Protein AF-A0A955NFL2-F1 (afdb_monomer_lite)

pLDDT: mean 95.6, std 3.99, range [69.06, 98.69]

Structure (mmCIF, N/CA/C/O backbone):
data_AF-A0A955NFL2-F1
#
_entry.id   AF-A0A955NFL2-F1
#
loop_
_atom_site.group_PDB
_atom_site.id
_atom_site.type_symbol
_atom_site.label_atom_id
_atom_site.label_alt_id
_atom_site.label_comp_id
_atom_site.label_asym_id
_atom_site.label_entity_id
_atom_site.label_seq_id
_atom_site.pdbx_PDB_ins_code
_atom_site.Cartn_x
_atom_site.Cartn_y
_atom_site.Cartn_z
_atom_site.occupancy
_atom_site.B_iso_or_equiv
_atom_site.auth_seq_id
_atom_site.auth_comp_id
_atom_site.auth_asym_id
_atom_site.auth_atom_id
_atom_site.pdbx_PDB_model_num
ATOM 1 N N . MET A 1 1 ? -1.164 12.944 25.080 1.00 69.06 1 MET A N 1
ATOM 2 C CA . MET A 1 1 ? -1.654 11.627 24.609 1.00 69.06 1 MET A CA 1
ATOM 3 C C . MET A 1 1 ? -0.632 10.561 24.955 1.00 69.06 1 MET A C 1
ATOM 5 O O . MET A 1 1 ? 0.547 10.793 24.723 1.00 69.06 1 MET A O 1
ATOM 9 N N . LYS A 1 2 ? -1.054 9.417 25.502 1.00 92.75 2 LYS A N 1
ATOM 10 C CA . LYS A 1 2 ? -0.203 8.223 25.610 1.00 92.75 2 LYS A CA 1
ATOM 11 C C . LYS A 1 2 ? -0.662 7.240 24.539 1.00 92.75 2 LYS A C 1
ATOM 13 O O . LYS A 1 2 ? -1.791 6.767 24.600 1.00 92.75 2 LYS A O 1
ATOM 18 N N . TRP A 1 3 ? 0.185 6.985 23.548 1.00 95.19 3 TRP A N 1
ATOM 19 C CA . TRP A 1 3 ? -0.109 6.004 22.507 1.00 95.19 3 TRP A CA 1
ATOM 20 C C . TRP A 1 3 ? -0.064 4.590 23.087 1.00 95.19 3 TRP A C 1
ATOM 22 O O . TRP A 1 3 ? 0.874 4.236 23.802 1.00 95.19 3 TRP A O 1
ATOM 32 N N . LYS A 1 4 ? -1.070 3.776 22.755 1.00 95.25 4 LYS A N 1
ATOM 33 C CA . LYS A 1 4 ? -1.085 2.335 23.025 1.00 95.25 4 LYS A CA 1
ATOM 34 C C . LYS A 1 4 ? -0.880 1.600 21.703 1.00 95.25 4 LYS A C 1
ATOM 36 O O . LYS A 1 4 ? -1.677 1.758 20.785 1.00 95.25 4 LYS A O 1
ATOM 41 N N . LYS A 1 5 ? 0.173 0.786 21.606 1.00 94.75 5 LYS A N 1
ATOM 42 C CA . LYS A 1 5 ? 0.406 -0.081 20.442 1.00 94.75 5 LYS A CA 1
ATOM 43 C C . LYS A 1 5 ? -0.625 -1.213 20.449 1.00 94.75 5 LYS A C 1
ATOM 45 O O . LYS A 1 5 ? -0.652 -1.991 21.398 1.00 94.75 5 LYS A O 1
ATOM 50 N N . LEU A 1 6 ? -1.465 -1.285 19.415 1.00 94.69 6 LEU A N 1
ATOM 51 C CA . LEU A 1 6 ? -2.535 -2.289 19.315 1.00 94.69 6 LEU A CA 1
ATOM 52 C C . LEU A 1 6 ? -2.129 -3.550 18.543 1.00 94.69 6 LEU A C 1
ATOM 54 O O . LEU A 1 6 ? -2.752 -4.588 18.723 1.00 94.69 6 LEU A O 1
ATOM 58 N N . GLY A 1 7 ? -1.064 -3.489 17.744 1.00 94.81 7 GLY A N 1
ATOM 59 C CA . GLY A 1 7 ? -0.562 -4.637 16.991 1.00 94.81 7 GLY A CA 1
ATOM 60 C C . GLY A 1 7 ? -0.263 -4.291 15.540 1.00 94.81 7 GLY A C 1
ATOM 61 O O . GLY A 1 7 ? -0.219 -3.116 15.176 1.00 94.81 7 GLY A O 1
ATOM 62 N N . ASN A 1 8 ? -0.015 -5.326 14.740 1.00 95.12 8 ASN A N 1
ATOM 63 C CA . ASN A 1 8 ? 0.174 -5.211 13.300 1.00 95.12 8 ASN A CA 1
ATOM 64 C C . ASN A 1 8 ? -1.150 -5.502 12.581 1.00 95.12 8 ASN A C 1
ATOM 66 O O . ASN A 1 8 ? -1.747 -6.545 12.831 1.00 95.12 8 ASN A O 1
ATOM 70 N N . LEU A 1 9 ? -1.585 -4.607 11.692 1.00 96.50 9 LEU A N 1
ATOM 71 C CA . LEU A 1 9 ? -2.803 -4.804 10.896 1.00 96.50 9 LEU A CA 1
ATOM 72 C C . LEU A 1 9 ? -2.529 -5.638 9.644 1.00 96.50 9 LEU A C 1
ATOM 74 O O . LEU A 1 9 ? -3.346 -6.474 9.260 1.00 96.50 9 LEU A O 1
ATOM 78 N N . TYR A 1 10 ? -1.373 -5.412 9.020 1.00 96.62 10 TYR A N 1
ATOM 79 C CA . TYR A 1 10 ? -1.005 -6.025 7.756 1.00 96.62 10 TYR A CA 1
ATOM 80 C C . TYR A 1 10 ? 0.513 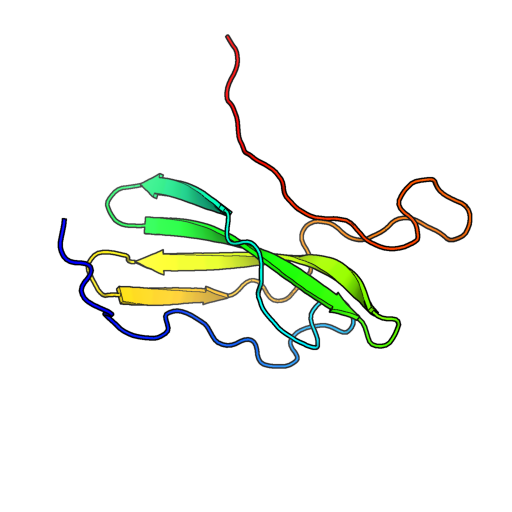-6.188 7.663 1.00 96.62 10 TYR A C 1
ATOM 82 O O . TYR A 1 10 ? 1.267 -5.236 7.847 1.00 96.62 10 TYR A O 1
ATOM 90 N N . ALA A 1 11 ? 0.958 -7.411 7.387 1.00 94.50 11 ALA A N 1
ATOM 91 C CA . ALA A 1 11 ? 2.297 -7.698 6.895 1.00 94.50 11 ALA A CA 1
ATOM 92 C C . ALA A 1 11 ? 2.129 -8.258 5.478 1.00 94.50 11 ALA A C 1
ATOM 94 O O . ALA A 1 11 ? 1.359 -9.206 5.316 1.00 94.50 11 ALA A O 1
ATOM 95 N N . PRO A 1 12 ? 2.776 -7.672 4.462 1.00 89.69 12 PRO A N 1
ATOM 96 C CA . PRO A 1 12 ? 2.667 -8.192 3.112 1.00 89.69 12 PRO A CA 1
ATOM 97 C C . PRO A 1 12 ? 3.416 -9.517 3.000 1.00 89.69 12 PRO A C 1
ATOM 99 O O . PRO A 1 12 ? 4.567 -9.632 3.418 1.00 89.69 12 PRO A O 1
ATOM 102 N N . GLU A 1 13 ? 2.762 -10.484 2.375 1.00 87.94 13 GLU A N 1
ATOM 103 C CA . GLU A 1 13 ? 3.424 -11.604 1.714 1.00 87.94 13 GLU A CA 1
ATOM 104 C C . GLU A 1 13 ? 3.725 -11.190 0.258 1.00 87.94 13 GLU A C 1
ATOM 106 O O . GLU A 1 13 ? 3.112 -10.237 -0.234 1.00 87.94 13 GLU A O 1
ATOM 111 N N . PRO A 1 14 ? 4.646 -11.850 -0.468 1.00 82.50 14 PRO A N 1
ATOM 112 C CA . PRO A 1 14 ? 4.880 -11.557 -1.882 1.00 82.50 14 PRO A CA 1
ATOM 113 C C . PRO A 1 14 ? 3.633 -11.873 -2.729 1.00 82.50 14 PRO A C 1
ATOM 115 O O . PRO A 1 14 ? 3.445 -12.991 -3.199 1.00 82.50 14 PRO A O 1
ATOM 118 N N . LEU A 1 15 ? 2.762 -10.877 -2.907 1.00 84.75 15 LEU A N 1
ATOM 119 C CA . LEU A 1 15 ? 1.504 -10.997 -3.658 1.00 84.75 15 LEU A CA 1
ATOM 120 C C . LEU A 1 15 ? 1.689 -10.711 -5.149 1.00 84.75 15 LEU A C 1
ATOM 122 O O . LEU A 1 15 ? 1.017 -11.302 -5.987 1.00 84.75 15 LEU A O 1
ATOM 126 N N . HIS A 1 16 ? 2.613 -9.806 -5.476 1.00 96.25 16 HIS A N 1
ATOM 127 C CA . HIS A 1 16 ? 2.891 -9.366 -6.837 1.00 96.25 16 HIS A CA 1
ATOM 128 C C . HIS A 1 16 ? 4.363 -8.953 -6.973 1.00 96.25 16 HIS A C 1
ATOM 130 O O . HIS A 1 16 ? 4.912 -8.382 -6.023 1.00 96.25 16 HIS A O 1
ATOM 136 N N . PRO A 1 17 ? 5.005 -9.122 -8.149 1.00 96.69 17 PRO A N 1
ATOM 137 C CA . PRO A 1 17 ? 6.388 -8.690 -8.379 1.00 96.69 17 PRO A CA 1
ATOM 138 C C . PRO A 1 17 ? 6.662 -7.202 -8.107 1.00 96.69 17 PRO A C 1
ATOM 140 O O . PRO A 1 17 ? 7.809 -6.817 -7.917 1.00 96.69 17 PRO A O 1
ATOM 143 N N . LYS A 1 18 ? 5.622 -6.359 -8.066 1.00 96.69 18 LYS A N 1
ATOM 144 C CA . LYS A 1 18 ? 5.721 -4.922 -7.736 1.00 96.69 18 LYS A CA 1
ATOM 145 C C . LYS A 1 18 ? 5.512 -4.588 -6.256 1.00 96.69 18 LYS A C 1
ATOM 147 O O . LYS A 1 18 ? 5.723 -3.446 -5.855 1.00 96.69 18 LYS A O 1
ATOM 152 N N . LEU A 1 19 ? 5.110 -5.562 -5.442 1.00 96.31 19 LEU A N 1
ATOM 153 C CA . LEU A 1 19 ? 4.722 -5.399 -4.036 1.00 96.31 19 LEU A CA 1
ATOM 154 C C . LEU A 1 19 ? 5.426 -6.445 -3.148 1.00 96.31 19 LEU A C 1
ATOM 156 O O . LEU A 1 19 ? 4.797 -7.090 -2.319 1.00 96.31 19 LEU A O 1
ATOM 160 N N . VAL A 1 20 ? 6.733 -6.639 -3.340 1.00 95.25 20 VAL A N 1
ATOM 161 C CA . VAL A 1 20 ? 7.473 -7.797 -2.804 1.00 95.25 20 VAL A CA 1
ATOM 162 C C . VAL A 1 20 ? 7.939 -7.608 -1.361 1.00 95.25 20 VAL A C 1
ATOM 164 O O . VAL A 1 20 ? 7.947 -8.559 -0.590 1.00 95.25 20 VAL A O 1
ATOM 167 N N . SER A 1 21 ? 8.399 -6.409 -0.997 1.00 93.69 21 SER A N 1
ATOM 168 C CA . SER A 1 21 ? 9.236 -6.258 0.209 1.00 93.69 21 SER A CA 1
ATOM 169 C C . SER A 1 21 ? 8.500 -5.896 1.500 1.00 93.69 21 SER A C 1
ATOM 171 O O . SER A 1 21 ? 8.767 -6.485 2.541 1.00 93.69 21 SER A O 1
ATOM 173 N N . HIS A 1 22 ? 7.668 -4.856 1.480 1.00 95.44 22 HIS A N 1
ATOM 174 C CA . HIS A 1 22 ? 7.051 -4.291 2.680 1.00 95.44 22 HIS A CA 1
ATOM 175 C C . HIS A 1 22 ? 5.842 -3.424 2.318 1.00 95.44 22 HIS A C 1
ATOM 177 O O . H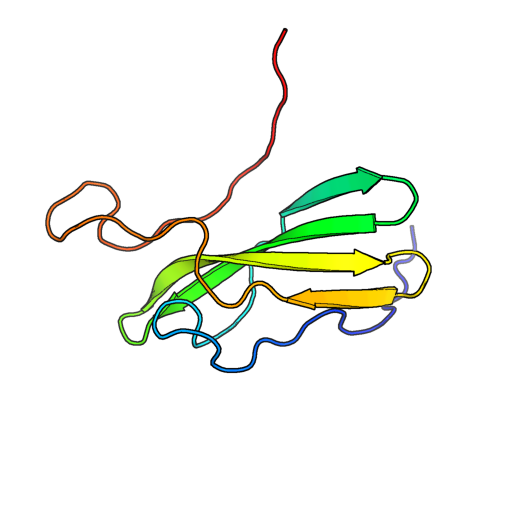IS A 1 22 ? 5.596 -3.145 1.146 1.00 95.44 22 HIS A O 1
ATOM 183 N N . ALA A 1 23 ? 5.103 -2.998 3.341 1.00 96.06 23 ALA A N 1
ATOM 184 C CA . ALA A 1 23 ? 4.044 -2.007 3.241 1.00 96.06 23 ALA A CA 1
ATOM 185 C C . ALA A 1 23 ? 4.468 -0.781 4.059 1.00 96.06 23 ALA A C 1
ATOM 187 O O . ALA A 1 23 ? 4.602 -0.863 5.280 1.00 96.06 23 ALA A O 1
ATOM 188 N N . ALA A 1 24 ? 4.739 0.337 3.387 1.00 95.69 24 ALA A N 1
ATOM 189 C CA . ALA A 1 24 ? 5.132 1.602 4.011 1.00 95.69 24 ALA A CA 1
ATOM 190 C C . ALA A 1 24 ? 4.194 2.743 3.623 1.00 95.69 24 ALA A C 1
ATOM 192 O O . ALA A 1 24 ? 3.432 2.636 2.666 1.00 95.69 24 ALA A O 1
ATOM 193 N N . ASN A 1 25 ? 4.313 3.858 4.346 1.00 96.31 25 ASN A N 1
ATOM 194 C CA . ASN A 1 25 ? 3.609 5.112 4.071 1.00 96.31 25 ASN A CA 1
ATOM 195 C C . ASN A 1 25 ? 2.089 4.904 3.932 1.00 96.31 25 ASN A C 1
ATOM 197 O O . ASN A 1 25 ? 1.539 5.153 2.858 1.00 96.31 25 ASN A O 1
ATOM 201 N N . PRO A 1 26 ? 1.422 4.377 4.979 1.00 96.81 26 PRO A N 1
ATOM 202 C CA . PRO A 1 26 ? 0.003 4.082 4.908 1.00 96.81 26 PRO A CA 1
ATOM 203 C C . PRO A 1 26 ? -0.813 5.367 4.728 1.00 96.81 26 PRO A C 1
ATOM 205 O O . PRO A 1 26 ? -0.629 6.324 5.482 1.00 96.81 26 PRO A O 1
ATOM 208 N N . LEU A 1 27 ? -1.750 5.356 3.781 1.00 97.62 27 LEU A N 1
ATOM 209 C CA . LEU A 1 27 ? -2.760 6.399 3.615 1.00 97.62 27 LEU A CA 1
ATOM 210 C C . LEU A 1 27 ? -4.162 5.786 3.756 1.00 97.62 27 LEU A C 1
ATOM 212 O O . LEU A 1 27 ? -4.597 5.074 2.847 1.00 97.62 27 LEU A O 1
ATOM 216 N N . PRO A 1 28 ? -4.868 6.035 4.872 1.00 97.19 28 PRO A N 1
ATOM 217 C CA . PRO A 1 28 ? -6.236 5.573 5.053 1.00 97.19 28 PRO A CA 1
ATOM 218 C C . PRO A 1 28 ? -7.235 6.485 4.330 1.00 97.19 28 PRO A C 1
ATOM 220 O O . PRO A 1 28 ? -7.186 7.704 4.476 1.00 97.19 28 PRO A O 1
ATOM 223 N N . ILE A 1 29 ? -8.181 5.876 3.622 1.00 97.38 29 ILE A N 1
ATOM 224 C CA . ILE A 1 29 ? -9.396 6.484 3.080 1.00 97.38 29 ILE A CA 1
ATOM 225 C C . ILE A 1 29 ? -10.587 5.804 3.743 1.00 97.38 29 ILE A C 1
ATOM 227 O O . ILE A 1 29 ? -10.657 4.573 3.798 1.00 97.38 29 ILE A O 1
ATOM 231 N N . HIS A 1 30 ? -11.507 6.601 4.278 1.00 97.56 30 HIS A N 1
ATOM 232 C CA . HIS A 1 30 ? -12.746 6.087 4.851 1.00 97.56 30 HIS A CA 1
ATOM 233 C C . HIS A 1 30 ? -13.664 5.601 3.728 1.00 97.56 30 HIS A C 1
ATOM 235 O O . HIS A 1 30 ? -13.874 6.330 2.763 1.00 97.56 30 HIS A O 1
ATOM 241 N N . LEU A 1 31 ? -14.168 4.369 3.832 1.00 97.94 31 LEU A N 1
ATOM 242 C CA . LEU A 1 31 ? -15.138 3.833 2.875 1.00 97.94 31 LEU A CA 1
ATOM 243 C C . LEU A 1 31 ? -16.557 3.964 3.433 1.00 97.94 31 LEU A C 1
ATOM 245 O O . LEU A 1 31 ? -17.398 4.641 2.853 1.00 97.94 31 LEU A O 1
ATOM 249 N N . GLU A 1 32 ? -16.809 3.327 4.575 1.00 98.31 32 GLU A N 1
ATOM 250 C CA . GLU A 1 32 ? -18.083 3.361 5.294 1.00 98.31 32 GLU A CA 1
ATOM 251 C C . GLU A 1 32 ? -17.894 2.809 6.711 1.00 98.31 32 GLU A C 1
ATOM 253 O O . GLU A 1 32 ? -17.022 1.974 6.935 1.00 98.31 32 GLU A O 1
ATOM 258 N N . GLY A 1 33 ? -18.707 3.242 7.682 1.00 98.06 33 GLY A N 1
ATOM 259 C CA . GLY A 1 33 ? -18.655 2.711 9.054 1.00 98.06 33 GLY A CA 1
ATOM 260 C C . GLY A 1 33 ? -17.232 2.685 9.636 1.00 98.06 33 GLY A C 1
ATOM 261 O O . GLY A 1 33 ? -16.564 3.716 9.661 1.00 98.06 33 GLY A O 1
ATOM 262 N N . ASP A 1 34 ? -16.771 1.501 10.052 1.00 98.31 34 ASP A N 1
ATOM 263 C CA . ASP A 1 34 ? -15.405 1.242 10.542 1.00 98.31 34 ASP A CA 1
ATOM 264 C C . ASP A 1 34 ? -14.466 0.659 9.461 1.00 98.31 34 ASP A C 1
ATOM 266 O O . ASP A 1 34 ? -13.387 0.146 9.769 1.00 98.31 34 ASP A O 1
ATOM 270 N N . LEU A 1 35 ? -14.869 0.688 8.189 1.00 98.69 35 LEU A N 1
ATOM 271 C CA . LEU A 1 35 ? -14.094 0.166 7.071 1.00 98.69 35 LEU A CA 1
ATOM 272 C C . LEU A 1 35 ? -13.250 1.271 6.432 1.00 98.69 35 LEU A C 1
ATOM 274 O O . LEU A 1 35 ? -13.758 2.283 5.942 1.00 98.69 35 LEU A O 1
ATOM 278 N N . PHE A 1 36 ? -11.942 1.039 6.394 1.00 98.69 36 PHE A N 1
ATOM 279 C CA . PHE A 1 36 ? -10.972 1.932 5.774 1.00 98.69 36 PHE A CA 1
ATOM 280 C C . PHE A 1 36 ? -10.173 1.196 4.712 1.00 98.69 36 PHE A C 1
ATOM 282 O O . PHE A 1 36 ? -9.615 0.134 4.981 1.00 98.69 36 PHE A O 1
ATOM 289 N N . ARG A 1 37 ? -10.027 1.810 3.540 1.00 98.56 37 ARG A N 1
ATOM 290 C CA . ARG A 1 37 ? -9.006 1.422 2.572 1.00 98.56 37 ARG A CA 1
ATOM 291 C C . ARG A 1 37 ? -7.689 2.063 2.958 1.00 98.56 37 ARG A C 1
ATOM 293 O O . ARG A 1 37 ? -7.575 3.281 2.958 1.00 98.56 37 ARG A O 1
ATOM 300 N N . VAL A 1 38 ? -6.679 1.264 3.255 1.00 98.25 38 VAL A N 1
ATOM 301 C CA . VAL A 1 38 ? -5.332 1.740 3.557 1.00 98.25 38 VAL A CA 1
ATOM 302 C C . VAL A 1 38 ? -4.439 1.449 2.364 1.00 98.25 38 VAL A C 1
ATOM 304 O O . VAL A 1 38 ? -4.033 0.308 2.133 1.00 98.25 38 VAL A O 1
ATOM 307 N N . PHE A 1 39 ? -4.122 2.493 1.604 1.00 98.31 39 PHE A N 1
ATOM 308 C CA . PHE A 1 39 ? -3.103 2.406 0.569 1.00 98.31 39 PHE A CA 1
ATOM 309 C C . PHE A 1 39 ? -1.718 2.335 1.202 1.00 98.31 39 PHE A C 1
ATOM 311 O O . PHE A 1 39 ? -1.482 2.923 2.255 1.00 98.31 39 PHE A O 1
ATOM 318 N N . TYR A 1 40 ? -0.792 1.641 0.552 1.00 97.44 40 TYR A N 1
ATOM 319 C CA . TYR A 1 40 ? 0.592 1.534 0.996 1.00 97.44 40 TYR A CA 1
ATOM 320 C C . TYR A 1 40 ? 1.548 1.493 -0.194 1.00 97.44 40 TYR A C 1
ATOM 322 O O . TYR A 1 40 ? 1.198 1.075 -1.295 1.00 97.44 40 TYR A O 1
ATOM 330 N N . SER A 1 41 ? 2.791 1.895 0.048 1.00 97.12 41 SER A N 1
ATOM 331 C CA . SER A 1 41 ? 3.898 1.733 -0.892 1.00 97.12 41 SER A CA 1
ATOM 332 C C . SER A 1 41 ? 4.589 0.392 -0.651 1.00 97.12 41 SER A C 1
ATOM 334 O O . SER A 1 41 ? 5.096 0.146 0.446 1.00 97.12 41 SER A O 1
ATOM 336 N N . GLY A 1 42 ? 4.609 -0.462 -1.673 1.00 95.88 42 GLY A N 1
ATOM 337 C CA . GLY A 1 42 ? 5.474 -1.636 -1.768 1.00 95.88 42 GLY A CA 1
ATOM 338 C C . GLY A 1 42 ? 6.624 -1.389 -2.740 1.00 95.88 42 GLY A C 1
ATOM 339 O O . GLY A 1 42 ? 6.695 -0.327 -3.355 1.00 95.88 42 GLY A O 1
ATOM 340 N N . ARG A 1 43 ? 7.549 -2.345 -2.874 1.00 96.50 43 ARG A N 1
ATOM 341 C CA . ARG A 1 43 ? 8.644 -2.270 -3.859 1.00 96.50 43 ARG A CA 1
ATOM 342 C C . ARG A 1 43 ? 8.851 -3.583 -4.584 1.00 96.50 43 ARG A C 1
ATOM 344 O O . ARG A 1 43 ? 8.667 -4.639 -3.977 1.00 96.50 43 ARG A O 1
ATOM 351 N N . ASP A 1 44 ? 9.309 -3.475 -5.823 1.00 96.38 44 ASP A N 1
ATOM 352 C CA . ASP A 1 44 ? 9.840 -4.589 -6.599 1.00 96.38 44 ASP A CA 1
ATOM 353 C C . ASP A 1 44 ? 11.275 -4.974 -6.185 1.00 96.38 44 ASP A C 1
ATOM 355 O O . ASP A 1 44 ? 11.895 -4.362 -5.305 1.00 96.38 44 ASP A O 1
ATOM 359 N N . ASP A 1 45 ? 11.803 -6.006 -6.838 1.00 96.06 45 ASP A N 1
ATOM 360 C CA . ASP A 1 45 ? 13.176 -6.504 -6.692 1.00 96.06 45 ASP A CA 1
ATOM 361 C C . ASP A 1 45 ? 14.248 -5.458 -7.057 1.00 96.06 45 ASP A C 1
ATOM 363 O O . ASP A 1 45 ? 15.346 -5.451 -6.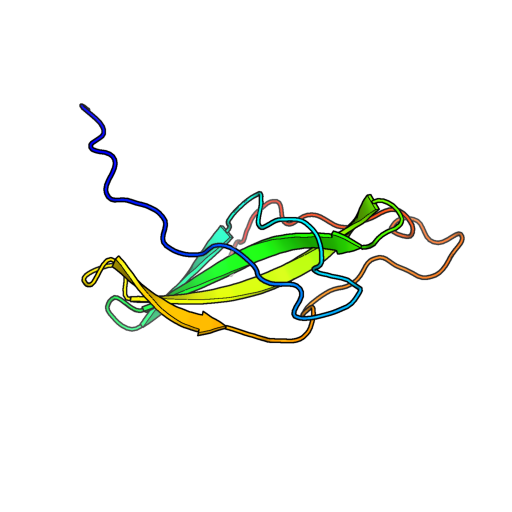494 1.00 96.06 45 ASP A O 1
ATOM 367 N N . LYS A 1 46 ? 13.908 -4.514 -7.938 1.00 96.38 46 LYS A N 1
ATOM 368 C CA . LYS A 1 46 ? 14.735 -3.370 -8.343 1.00 96.38 46 LYS A CA 1
ATOM 369 C C . LYS A 1 46 ? 14.586 -2.152 -7.427 1.00 96.38 46 LYS A C 1
ATOM 371 O O . LYS A 1 46 ? 15.156 -1.101 -7.720 1.00 96.38 46 LYS A O 1
ATOM 376 N N . LYS A 1 47 ? 13.893 -2.288 -6.289 1.00 96.00 47 LYS A N 1
ATOM 377 C CA . LYS A 1 47 ? 13.661 -1.235 -5.281 1.00 96.00 47 LYS A CA 1
ATOM 378 C C . LYS A 1 47 ? 12.809 -0.061 -5.781 1.00 96.00 47 LYS A C 1
ATOM 380 O O . LYS A 1 47 ? 12.792 0.982 -5.125 1.00 96.00 47 LYS A O 1
ATOM 385 N N . ARG A 1 48 ? 12.076 -0.224 -6.881 1.00 97.31 48 ARG A N 1
ATOM 386 C CA . ARG A 1 48 ? 11.126 0.766 -7.398 1.00 97.31 48 ARG A CA 1
ATOM 387 C C . ARG A 1 48 ? 9.798 0.581 -6.690 1.00 97.31 48 ARG A C 1
ATOM 389 O O . ARG A 1 48 ? 9.2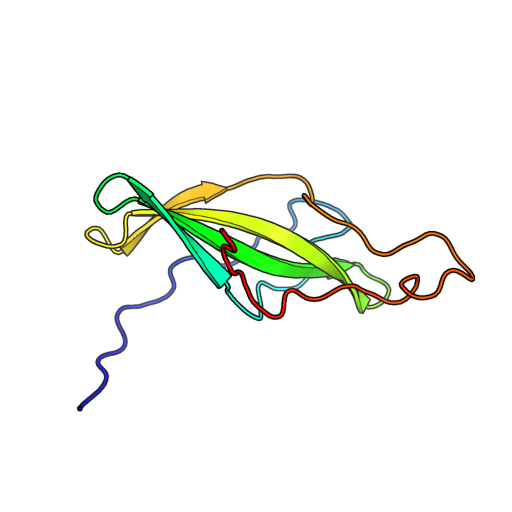92 -0.537 -6.587 1.00 97.31 48 ARG A O 1
ATOM 396 N N . SER A 1 49 ? 9.241 1.664 -6.166 1.00 97.31 49 SER A N 1
ATOM 397 C CA . SER A 1 49 ? 7.991 1.590 -5.419 1.00 97.31 49 SER A CA 1
A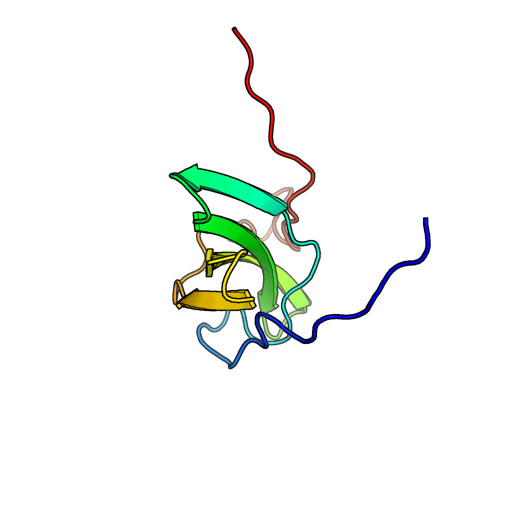TOM 398 C C . SER A 1 49 ? 6.757 1.589 -6.314 1.00 97.31 49 SER A C 1
ATOM 400 O O . SER A 1 49 ? 6.742 2.221 -7.366 1.00 97.31 49 SER A O 1
ATOM 402 N N . SER A 1 50 ? 5.731 0.865 -5.881 1.00 97.25 50 SER A N 1
ATOM 403 C CA . SER A 1 50 ? 4.381 0.829 -6.457 1.00 97.25 50 SER A CA 1
ATOM 404 C C . SER A 1 50 ? 3.361 0.839 -5.320 1.00 97.25 50 SER A C 1
ATOM 406 O O . SER A 1 50 ? 3.712 0.603 -4.161 1.00 97.25 50 SER A O 1
ATOM 408 N N . VAL A 1 51 ? 2.107 1.136 -5.628 1.00 97.69 51 VAL A N 1
ATOM 409 C CA . VAL A 1 51 ? 1.042 1.303 -4.639 1.00 97.69 51 VAL A CA 1
ATOM 410 C C . VAL A 1 51 ? 0.149 0.073 -4.615 1.00 97.69 51 VAL A C 1
ATOM 412 O O . VAL A 1 51 ? -0.412 -0.287 -5.643 1.00 97.69 51 VAL A O 1
ATOM 415 N N . GLY A 1 52 ? -0.041 -0.518 -3.438 1.00 97.19 52 GLY A N 1
ATOM 416 C CA . GLY A 1 52 ? -1.108 -1.484 -3.159 1.00 97.19 52 GLY A CA 1
ATOM 417 C C . GLY A 1 52 ? -2.114 -0.925 -2.152 1.00 97.19 52 GLY A C 1
ATOM 418 O O . GLY A 1 52 ? -1.955 0.196 -1.662 1.00 97.19 52 GLY A O 1
ATOM 419 N N . TYR A 1 53 ? -3.138 -1.708 -1.815 1.00 98.06 53 TYR A N 1
ATOM 420 C CA . TYR A 1 53 ? -4.025 -1.383 -0.700 1.00 98.06 53 TYR A CA 1
ATOM 421 C C . TYR A 1 53 ? -4.563 -2.629 0.003 1.00 98.06 53 TYR A C 1
ATOM 423 O O . TYR A 1 53 ? -4.629 -3.724 -0.558 1.00 98.06 53 TYR A O 1
ATOM 431 N N . VAL A 1 54 ? -4.972 -2.423 1.248 1.00 98.50 54 VAL A N 1
ATOM 432 C CA . VAL A 1 54 ? -5.770 -3.362 2.036 1.00 98.50 54 VAL A CA 1
ATOM 433 C C . VAL A 1 54 ? -7.002 -2.643 2.559 1.00 98.50 54 VAL A C 1
ATOM 435 O O . VAL A 1 54 ? -6.934 -1.444 2.816 1.00 98.50 54 VAL A O 1
ATOM 438 N N . ASP A 1 55 ? -8.101 -3.361 2.762 1.00 98.69 55 ASP A N 1
ATOM 439 C CA . ASP A 1 55 ? -9.242 -2.818 3.494 1.00 98.69 55 ASP A CA 1
ATOM 440 C C . ASP A 1 55 ? -9.227 -3.383 4.922 1.00 98.69 55 ASP A C 1
ATOM 442 O O . ASP A 1 55 ? -9.027 -4.583 5.146 1.00 98.69 55 ASP A O 1
ATOM 446 N N . VAL A 1 56 ? -9.387 -2.499 5.903 1.00 98.62 56 VAL A N 1
ATOM 447 C CA . VAL A 1 56 ? -9.228 -2.773 7.331 1.00 98.62 56 VAL A CA 1
ATOM 448 C C . VAL A 1 56 ? -10.498 -2.373 8.062 1.00 98.62 56 VAL A C 1
ATOM 450 O O . VAL A 1 56 ? -10.951 -1.237 7.955 1.00 98.62 56 VAL A O 1
ATOM 453 N N . ASP A 1 57 ? -11.028 -3.299 8.853 1.00 98.38 57 ASP A N 1
ATOM 454 C CA . ASP A 1 57 ? -11.999 -2.993 9.899 1.00 98.38 57 ASP A CA 1
ATOM 455 C C . ASP A 1 57 ? -11.218 -2.485 11.121 1.00 98.38 57 ASP A C 1
ATOM 457 O O . ASP A 1 57 ? -10.525 -3.258 11.800 1.00 98.38 57 ASP A O 1
ATOM 461 N N . ILE A 1 58 ? -11.261 -1.170 11.361 1.00 96.94 58 ILE A N 1
ATOM 462 C CA . ILE A 1 58 ? -10.472 -0.531 12.424 1.00 96.94 58 ILE A CA 1
ATOM 463 C C . ILE A 1 58 ? -10.994 -0.887 13.819 1.00 96.94 58 ILE A C 1
ATOM 465 O O . ILE A 1 58 ? -10.188 -1.057 14.736 1.00 96.94 58 ILE A O 1
ATOM 469 N N . ALA A 1 59 ? -12.307 -1.066 13.982 1.00 96.69 59 ALA A N 1
ATOM 470 C CA . ALA A 1 59 ? -12.908 -1.430 15.261 1.00 96.69 59 ALA A CA 1
ATOM 471 C C . ALA A 1 59 ? -12.478 -2.836 15.705 1.00 96.69 59 ALA A C 1
ATOM 473 O O . ALA A 1 59 ? -12.203 -3.064 16.886 1.00 96.69 59 ALA A O 1
ATOM 474 N N . LYS A 1 60 ? -12.355 -3.773 14.755 1.00 96.94 60 LYS A N 1
ATOM 475 C CA . LYS A 1 60 ? -11.836 -5.128 15.005 1.00 96.94 60 LYS A CA 1
ATOM 476 C C . LYS A 1 60 ? -10.311 -5.225 14.943 1.00 96.94 60 LYS A C 1
ATOM 478 O O . LYS A 1 60 ? -9.763 -6.257 15.329 1.00 96.94 60 LYS A O 1
ATOM 483 N N . GLY A 1 61 ? -9.627 -4.195 14.440 1.00 96.81 61 GLY A N 1
ATOM 484 C CA . GLY A 1 61 ? -8.179 -4.203 14.230 1.00 96.81 61 GLY A CA 1
ATOM 485 C C . GLY A 1 61 ? -7.732 -5.300 13.260 1.00 96.81 61 GLY A C 1
ATOM 486 O O . GLY A 1 61 ? -6.730 -5.970 13.510 1.00 96.81 61 GLY A O 1
ATOM 487 N N . LYS A 1 62 ? -8.498 -5.531 12.185 1.00 97.50 62 LYS A N 1
ATOM 488 C CA . LYS A 1 62 ? -8.290 -6.663 11.273 1.00 97.50 62 LYS A CA 1
ATOM 489 C C . LYS A 1 62 ? -8.334 -6.228 9.812 1.00 97.50 62 LYS A C 1
ATOM 491 O O . LYS A 1 62 ? -9.272 -5.563 9.385 1.00 97.50 62 LYS A O 1
ATOM 496 N N . THR A 1 63 ? -7.366 -6.697 9.029 1.00 98.00 63 THR A N 1
ATOM 497 C CA . THR A 1 63 ? -7.435 -6.645 7.563 1.00 98.00 63 THR A CA 1
ATOM 498 C C . THR A 1 63 ? -8.513 -7.607 7.065 1.00 98.00 63 THR A C 1
ATOM 500 O O . THR A 1 63 ? -8.453 -8.810 7.334 1.00 98.00 63 THR A O 1
ATOM 503 N N . VAL A 1 64 ? -9.521 -7.078 6.375 1.00 98.38 64 VAL A N 1
ATOM 504 C CA . VAL A 1 64 ? -10.665 -7.846 5.857 1.00 98.38 64 VAL A CA 1
ATOM 505 C C . VAL A 1 64 ? -10.543 -8.145 4.367 1.00 98.38 64 VAL A C 1
ATOM 507 O O . VAL A 1 64 ? -11.120 -9.124 3.901 1.00 98.38 64 VAL A O 1
ATOM 510 N N . TYR A 1 65 ? -9.752 -7.356 3.638 1.00 98.31 65 TYR A N 1
ATOM 511 C CA . TYR A 1 65 ? -9.458 -7.580 2.228 1.00 98.31 65 TYR A CA 1
ATOM 512 C C . TYR A 1 65 ? -8.032 -7.141 1.893 1.00 98.31 65 TYR A C 1
ATOM 514 O O . TYR A 1 65 ? -7.530 -6.153 2.428 1.00 98.31 65 TYR A O 1
ATOM 522 N N . VAL A 1 66 ? -7.388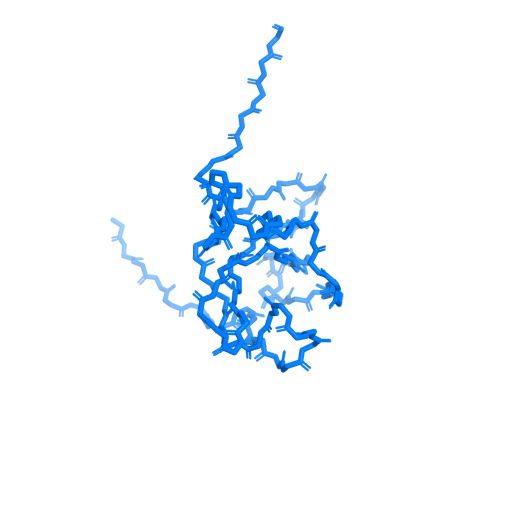 -7.880 0.993 1.00 97.81 66 VAL A N 1
ATOM 523 C CA . VAL A 1 66 ? -6.056 -7.574 0.468 1.00 97.81 66 VAL A CA 1
ATOM 524 C C . VAL A 1 66 ? -6.146 -7.564 -1.048 1.00 97.81 66 VAL A C 1
ATOM 526 O O . VAL A 1 66 ? -6.493 -8.582 -1.652 1.00 97.81 66 VAL A O 1
ATOM 529 N N . HIS A 1 67 ? -5.834 -6.425 -1.663 1.00 97.50 67 HIS A N 1
ATOM 530 C CA . HIS A 1 67 ? -5.765 -6.342 -3.113 1.00 97.50 67 HIS A CA 1
ATOM 531 C C . HIS A 1 67 ? -4.443 -6.928 -3.605 1.00 97.50 67 HIS A C 1
ATOM 533 O O . HIS A 1 67 ? -3.382 -6.608 -3.072 1.00 97.50 67 HIS A O 1
ATOM 539 N N . GLN A 1 68 ? -4.508 -7.820 -4.593 1.00 95.62 68 GLN A N 1
ATOM 540 C CA . GLN A 1 68 ? -3.342 -8.610 -5.002 1.00 95.62 68 GLN A CA 1
ATOM 541 C C . GLN A 1 68 ? -2.434 -7.876 -5.993 1.00 95.62 68 GLN A C 1
ATOM 543 O O . GLN A 1 68 ? -1.242 -8.158 -6.035 1.00 95.62 68 GLN A O 1
ATOM 548 N N . GLU A 1 69 ? -2.965 -6.917 -6.749 1.00 96.81 69 GLU A N 1
ATOM 549 C CA . GLU A 1 69 ? -2.231 -6.176 -7.777 1.00 96.81 69 GLU A CA 1
ATOM 550 C C . GLU A 1 69 ? -1.926 -4.739 -7.320 1.00 96.81 69 GLU A C 1
ATOM 552 O O . GLU A 1 69 ? -2.614 -4.191 -6.453 1.00 96.81 69 GLU A O 1
ATOM 557 N N . PRO A 1 70 ? -0.878 -4.095 -7.859 1.00 96.50 70 PRO A N 1
ATOM 558 C CA . PRO A 1 70 ? -0.661 -2.679 -7.623 1.00 96.50 70 PRO A CA 1
ATOM 559 C C . PRO A 1 70 ? -1.759 -1.856 -8.308 1.00 96.50 70 PRO A C 1
ATOM 561 O O . PRO A 1 70 ? -2.012 -2.001 -9.499 1.00 96.50 70 PRO A O 1
ATOM 564 N N . VAL A 1 71 ? -2.365 -0.922 -7.578 1.00 97.19 71 VAL A N 1
ATOM 565 C CA . VAL A 1 71 ? -3.307 0.051 -8.163 1.00 97.19 71 VAL A CA 1
ATOM 566 C C . VAL A 1 71 ? -2.601 1.155 -8.938 1.00 97.19 71 VAL A C 1
ATOM 568 O O . VAL A 1 71 ? -3.222 1.847 -9.740 1.00 97.19 71 VAL A O 1
ATOM 571 N N . PHE A 1 72 ? -1.307 1.350 -8.679 1.00 97.12 72 PHE A N 1
ATOM 572 C CA . PHE A 1 72 ? -0.485 2.303 -9.403 1.00 97.12 72 PHE A CA 1
ATOM 573 C C . PHE A 1 72 ? 0.973 1.851 -9.401 1.00 97.12 72 PHE A C 1
ATOM 575 O O . PHE A 1 72 ? 1.555 1.591 -8.345 1.00 97.12 72 PHE A O 1
ATOM 582 N N . GLU A 1 73 ? 1.569 1.765 -10.583 1.00 97.12 73 GLU A N 1
ATOM 583 C CA . GLU A 1 73 ? 2.959 1.358 -10.758 1.00 97.12 73 GLU A CA 1
ATOM 584 C C . GLU A 1 73 ? 3.856 2.542 -11.113 1.00 97.12 73 GLU A C 1
ATOM 586 O O . GLU A 1 73 ? 3.416 3.577 -11.616 1.00 97.12 73 GLU A O 1
ATOM 591 N N . HIS A 1 74 ? 5.154 2.364 -10.879 1.00 96.25 74 HIS A N 1
ATOM 592 C CA . HIS A 1 74 ? 6.159 3.238 -11.466 1.00 96.25 74 HIS A CA 1
ATOM 593 C C . HIS A 1 74 ? 6.065 3.231 -13.004 1.00 96.25 74 HIS A C 1
ATOM 595 O O . HIS A 1 74 ? 5.622 2.262 -13.624 1.00 96.25 74 HIS A O 1
ATOM 601 N N . GLY A 1 75 ? 6.529 4.310 -13.626 1.00 96.38 75 GLY A N 1
ATOM 602 C CA . GLY A 1 75 ? 6.424 4.498 -15.068 1.00 96.38 75 GLY A CA 1
ATOM 603 C C . GLY A 1 75 ? 7.392 3.631 -15.867 1.00 96.38 75 GLY A C 1
ATOM 604 O O . GLY A 1 75 ? 8.286 2.979 -15.317 1.00 96.38 75 GLY A O 1
ATOM 605 N N . ALA A 1 76 ? 7.234 3.677 -17.191 1.00 96.06 76 ALA A N 1
ATOM 606 C CA . ALA A 1 76 ? 8.173 3.078 -18.136 1.00 96.06 76 ALA A CA 1
ATOM 607 C C . ALA A 1 76 ? 9.577 3.693 -18.004 1.00 96.06 76 ALA A C 1
ATOM 609 O O . ALA A 1 76 ? 9.719 4.840 -17.569 1.00 96.06 76 ALA A O 1
ATOM 610 N N . ASP A 1 77 ? 10.606 2.949 -18.406 1.00 95.44 77 ASP A N 1
ATOM 611 C CA . ASP A 1 77 ? 11.999 3.398 -18.336 1.00 95.44 77 ASP A CA 1
ATOM 612 C C . ASP A 1 77 ? 12.197 4.739 -19.068 1.00 95.44 77 ASP A C 1
ATOM 614 O O . ASP A 1 77 ? 11.643 4.980 -20.140 1.00 95.44 77 ASP A O 1
ATOM 618 N N . GLY A 1 78 ? 12.956 5.649 -18.451 1.00 95.38 78 GLY A N 1
ATOM 619 C CA . GLY A 1 78 ? 13.177 7.009 -18.960 1.00 95.38 78 GLY A CA 1
ATOM 620 C C . GLY A 1 78 ? 12.056 8.011 -18.655 1.00 95.38 78 GLY A C 1
ATOM 621 O O . GLY A 1 78 ? 12.263 9.212 -18.814 1.00 95.38 78 GLY A O 1
ATOM 622 N N . SER A 1 79 ? 10.894 7.567 -18.160 1.00 97.62 79 SER A N 1
ATOM 623 C CA . SER A 1 79 ? 9.860 8.488 -17.671 1.00 97.62 79 SER A CA 1
ATOM 624 C C . SER A 1 79 ? 10.249 9.127 -16.333 1.00 97.62 79 SER A C 1
ATOM 626 O O . SER A 1 79 ? 11.034 8.569 -15.559 1.00 97.62 79 SER A O 1
ATOM 628 N N . PHE A 1 80 ? 9.647 10.281 -16.029 1.00 97.06 80 PHE A N 1
ATOM 629 C CA . PHE A 1 80 ? 9.878 11.029 -14.785 1.00 97.06 80 PHE A CA 1
ATOM 630 C C . PHE A 1 80 ? 9.705 10.175 -13.517 1.00 97.06 80 PHE A C 1
ATOM 632 O O . PHE A 1 80 ? 10.463 10.314 -12.563 1.00 97.06 80 PHE A O 1
ATOM 639 N N . TYR A 1 81 ? 8.745 9.251 -13.526 1.00 96.38 81 TYR A N 1
ATOM 640 C CA . TYR A 1 81 ? 8.382 8.409 -12.384 1.00 96.38 81 TYR A CA 1
ATOM 641 C C . TYR A 1 81 ? 8.798 6.939 -12.578 1.00 96.38 81 TYR A C 1
ATOM 643 O O . TYR A 1 81 ? 8.233 6.033 -11.967 1.00 96.38 81 TYR A O 1
ATOM 651 N N . SER A 1 82 ? 9.805 6.686 -13.423 1.00 97.19 82 SER A N 1
ATOM 652 C CA . SER A 1 82 ? 10.336 5.344 -13.734 1.00 97.19 82 SER A CA 1
ATOM 653 C C . SER A 1 82 ? 10.978 4.614 -12.548 1.00 97.19 82 SER A C 1
ATOM 655 O O . SER A 1 82 ? 11.073 3.389 -12.553 1.00 97.19 82 SER A O 1
ATOM 657 N N . HIS A 1 83 ? 11.412 5.347 -11.519 1.00 96.38 83 HIS A N 1
ATOM 658 C CA . HIS A 1 83 ? 12.181 4.806 -10.388 1.00 96.38 83 HIS A CA 1
ATOM 659 C C . HIS A 1 83 ? 11.348 4.567 -9.124 1.00 96.38 83 HIS A C 1
ATOM 661 O O . HIS A 1 83 ? 11.886 4.176 -8.089 1.00 96.38 83 HIS A O 1
ATOM 667 N N . GLY A 1 84 ? 10.038 4.775 -9.197 1.00 97.19 84 GLY A N 1
ATOM 668 C CA . GLY A 1 84 ? 9.144 4.563 -8.073 1.00 97.19 84 GLY A CA 1
ATOM 669 C C . GLY A 1 84 ? 8.136 5.682 -7.915 1.00 97.19 84 GLY A C 1
ATOM 670 O O . GLY A 1 84 ? 8.354 6.821 -8.321 1.00 97.19 84 GLY A O 1
ATOM 671 N N . VAL A 1 85 ? 7.029 5.324 -7.286 1.00 97.12 85 VAL A N 1
ATOM 672 C CA . VAL A 1 85 ? 5.939 6.226 -6.918 1.00 97.12 85 VAL A CA 1
ATOM 673 C C . VAL A 1 85 ? 5.620 6.040 -5.439 1.00 97.12 85 VAL A C 1
ATOM 675 O O . VAL A 1 85 ? 5.790 4.952 -4.887 1.00 97.12 85 VAL A O 1
ATOM 678 N N . SER A 1 86 ? 5.221 7.101 -4.753 1.00 94.56 86 SER A N 1
ATOM 679 C CA . SER A 1 86 ? 4.800 7.043 -3.351 1.00 94.56 86 SER A CA 1
ATOM 680 C C . SER A 1 86 ? 3.578 7.917 -3.171 1.00 94.56 86 SER A C 1
ATOM 682 O O . SER A 1 86 ? 3.479 8.986 -3.770 1.00 94.56 86 SER A O 1
ATOM 684 N N . ILE A 1 87 ? 2.653 7.457 -2.340 1.00 92.56 87 ILE A N 1
ATOM 685 C CA . ILE A 1 87 ? 1.478 8.240 -1.982 1.00 92.56 87 ILE A CA 1
ATOM 686 C C . ILE A 1 87 ? 1.873 9.274 -0.933 1.00 92.56 87 ILE A C 1
ATOM 688 O O . ILE A 1 87 ? 2.457 8.925 0.091 1.00 92.56 87 ILE A O 1
ATOM 692 N N . GLY A 1 88 ? 1.543 10.537 -1.207 1.00 91.69 88 GLY A N 1
ATOM 693 C CA . GLY A 1 88 ? 1.735 11.648 -0.275 1.00 91.69 88 GLY A CA 1
ATOM 694 C C . GLY A 1 88 ? 0.496 11.918 0.576 1.00 91.69 88 GLY A C 1
ATOM 695 O O . GLY A 1 88 ? 0.562 11.867 1.801 1.00 91.69 88 GLY A O 1
ATOM 696 N N . ASN A 1 89 ? -0.638 12.201 -0.068 1.00 93.62 89 ASN A N 1
ATOM 697 C CA . ASN A 1 89 ? -1.892 12.560 0.592 1.00 93.62 89 ASN A CA 1
ATOM 698 C C . ASN A 1 89 ? -3.107 12.223 -0.286 1.00 93.62 89 ASN A C 1
ATOM 700 O O . ASN A 1 89 ? -2.969 11.935 -1.473 1.00 93.62 89 ASN A O 1
ATOM 704 N N . CYS A 1 90 ? -4.295 12.315 0.306 1.00 93.44 90 CYS A N 1
ATOM 705 C CA . CYS A 1 90 ? -5.563 12.439 -0.406 1.00 93.44 90 CYS A CA 1
ATOM 706 C C . CYS A 1 90 ? -6.190 13.774 -0.016 1.00 93.44 90 CYS A C 1
ATOM 708 O O . CYS A 1 90 ? -6.011 14.237 1.113 1.00 93.44 90 CYS A O 1
ATOM 710 N N . TYR A 1 91 ? -6.877 14.405 -0.955 1.00 93.06 91 TYR A N 1
ATOM 711 C CA . TYR A 1 91 ? -7.665 15.601 -0.714 1.00 93.06 91 TYR A CA 1
ATOM 712 C C . TYR A 1 91 ? -8.904 15.555 -1.602 1.00 93.06 91 TYR A C 1
ATOM 714 O O . TYR A 1 91 ? -8.889 14.928 -2.661 1.00 93.06 91 TYR A O 1
ATOM 722 N N . GLU A 1 92 ? -9.948 16.235 -1.160 1.00 92.19 92 GLU A N 1
ATOM 723 C CA . GLU A 1 92 ? -11.134 16.526 -1.954 1.00 92.19 92 GLU A CA 1
ATOM 724 C C . GLU A 1 92 ? -11.155 18.035 -2.201 1.00 92.19 92 GLU A C 1
ATOM 726 O O . GLU A 1 92 ? -10.706 18.815 -1.354 1.00 92.19 92 GLU A O 1
ATOM 731 N N . ALA A 1 93 ? -11.596 18.440 -3.386 1.00 91.56 93 ALA A N 1
ATOM 732 C CA . ALA A 1 93 ? -11.761 19.837 -3.756 1.00 91.56 93 ALA A CA 1
ATOM 733 C C . ALA A 1 93 ? -13.139 20.010 -4.393 1.00 91.56 93 ALA A C 1
ATOM 735 O O . ALA A 1 93 ? -13.560 19.146 -5.166 1.00 91.56 93 ALA A O 1
ATOM 736 N N . ASP A 1 94 ? -13.800 21.108 -4.032 1.00 85.12 94 ASP A N 1
ATOM 737 C CA . ASP A 1 94 ? -15.113 21.514 -4.541 1.00 85.12 94 ASP A CA 1
ATOM 738 C C . ASP A 1 94 ? -15.049 22.055 -5.981 1.00 85.12 94 ASP A C 1
ATOM 740 O O . ASP A 1 94 ? -14.033 22.707 -6.336 1.00 85.12 94 ASP A O 1
#

Foldseek 3Di:
DDDDDPDDADFDPCLDQAAHDGWDDWAWDDDDDQKTKTKTWGGHPLRAIFIWIFIDRVVVSYTPGGDRDTPGGFDDPPDPRNRYDGDDYDDDDD

Radius of gyration: 14.47 Å; chains: 1; bounding box: 33×33×45 Å

Sequence (94 aa):
MKWKKLGNLYAPEPLHPKLVSHAANPLPIHLEGDLFRVFYSGRDDKKRSSVGYVDVDIAKGKTVYVHQEPVFEHGADGSFYSHGVSIGNCYEAD

Secondary structure (DSSP, 8-state):
--------S------STTS-S--EEEEEEEEETTEEEEEEEEE-TT--EEEEEEEEETTTTEEEEE--S-SB-PPSTTSTTTT-----------